Protein AF-A0A4Q1JVN2-F1 (afdb_monomer)

pLDDT: mean 79.26, std 12.44, range [33.59, 92.88]

Foldseek 3Di:
DFDWDPPVVQVVVCLLFQPLFAFDGKGWDDPVRVCVVCVVPPDDFPTKMKTQTDPVSLVCCVPPVPVSQVSSQPRQPDPSNAHKDRKDWDADDPPQGIKIKIAGPVNFWIWIDRSSRRIIMITGHD

Solvent-accessible surface area (backbone atoms only — not comparable to full-atom values): 7069 Å² total; per-residue (Å²): 140,87,65,73,49,57,74,73,54,30,60,58,59,48,51,75,48,42,81,61,66,44,62,77,49,34,27,73,47,55,72,73,64,44,48,75,76,35,65,92,67,76,69,89,58,78,45,38,36,42,28,36,41,31,69,69,44,32,53,43,46,73,75,44,42,63,65,50,52,54,47,31,51,66,71,40,82,48,88,85,49,50,50,53,44,80,77,43,77,48,84,46,66,84,84,47,35,59,36,39,35,32,38,34,70,84,71,40,34,36,42,36,38,28,52,75,73,35,32,33,37,42,34,33,43,129

Sequence (126 aa):
MVHLLPGGLHVRARRVLPAALRTVSARLLAPASLAALLLPLRRPSTGALLFLLRKETCQRLSHDPASVLDRAQTTERSDEQGHYRPWRRILAPAPLGTLHFTTRGDDRAWLVVVPAQAVALYLWRD

Secondary structure (DSSP, 8-state):
---PPPHHHHHHHHTTS-TTS-EEEEEEEPHHHHHHHHTTT----SEEEEEEEPHHHHHHHHH-HHHHHHHHHHS--STTT-PBPPPEEEE--TTT-EEEEEEBTTSSEEEEEEGGGTEEEEEE--

Organism: NCBI:txid2137479

Nearest PDB structures (foldseek):
  4z9m-assembly2_B  TM=2.498E-01  e=2.266E-01  Homo sapiens
  5nmy-assembly1_A  TM=5.745E-01  e=4.239E+00  Staphylococcus simulans
  3l2e-assembly1_A  TM=2.560E-01  e=1.107E+00  Namalycastis sp. ST01
  8fw5-assembly1_A  TM=4.455E-01  e=6.907E+00  Homo sapiens
  6obt-assembly1_A-2  TM=2.096E-01  e=1.330E+00  Streptomyces parvulus

Radius of gyration: 13.52 Å; Cα contacts (8 Å, |Δi|>4): 224; chains: 1; bounding box: 30×32×34 Å

Mean predicted aligned error: 7.06 Å

Structure (mmCIF, N/CA/C/O backbone):
data_AF-A0A4Q1JVN2-F1
#
_entry.id   AF-A0A4Q1JVN2-F1
#
loop_
_atom_site.group_PDB
_atom_site.id
_atom_site.type_symbol
_atom_site.label_atom_id
_atom_site.label_alt_id
_atom_site.label_comp_id
_atom_site.label_asym_id
_atom_site.label_entity_id
_atom_site.label_seq_id
_atom_site.pdbx_PDB_ins_code
_atom_site.Cartn_x
_atom_site.Cartn_y
_atom_site.Cartn_z
_atom_site.occupancy
_atom_site.B_iso_or_equiv
_atom_site.auth_seq_id
_atom_site.auth_comp_id
_atom_site.auth_asym_id
_atom_site.auth_atom_id
_atom_site.pdbx_PDB_model_num
ATOM 1 N N . MET A 1 1 ? -12.079 1.382 -17.215 1.00 33.59 1 MET A N 1
ATOM 2 C CA . MET A 1 1 ? -12.408 -0.044 -16.994 1.00 33.59 1 MET A CA 1
ATOM 3 C C . MET A 1 1 ? -11.437 -0.621 -15.966 1.00 33.59 1 MET A C 1
ATOM 5 O O . MET A 1 1 ? -10.253 -0.310 -16.032 1.00 33.59 1 MET A O 1
ATOM 9 N N . VAL A 1 2 ? -11.932 -1.331 -14.949 1.00 39.12 2 VAL A N 1
ATOM 10 C CA . VAL A 1 2 ? -11.155 -1.803 -13.787 1.00 39.12 2 VAL A CA 1
ATOM 11 C C . VAL A 1 2 ? -10.861 -3.294 -13.953 1.00 39.12 2 VAL A C 1
ATOM 13 O O . VAL A 1 2 ? -11.792 -4.087 -13.911 1.00 39.12 2 VAL A O 1
ATOM 16 N N . HIS A 1 3 ? -9.595 -3.686 -14.112 1.00 50.19 3 HIS A N 1
ATOM 17 C CA . HIS A 1 3 ? -9.206 -5.100 -14.137 1.00 50.19 3 HIS A CA 1
ATOM 18 C C . HIS A 1 3 ? -8.627 -5.506 -12.780 1.00 50.19 3 HIS A C 1
ATOM 20 O O . HIS A 1 3 ? -7.551 -5.051 -12.388 1.00 50.19 3 HIS A O 1
ATOM 26 N N . LEU A 1 4 ? -9.362 -6.339 -12.042 1.00 57.81 4 LEU A N 1
ATOM 27 C CA . LEU A 1 4 ? -8.805 -7.090 -10.918 1.00 57.81 4 LEU A CA 1
ATOM 28 C C . LEU A 1 4 ? -7.818 -8.121 -11.472 1.00 57.81 4 LEU A C 1
ATOM 30 O O . LEU A 1 4 ? -8.095 -8.747 -12.497 1.00 57.81 4 LEU A O 1
ATOM 34 N N . LEU A 1 5 ? -6.667 -8.297 -10.818 1.00 59.94 5 LEU A N 1
ATOM 35 C CA . LEU A 1 5 ? -5.730 -9.334 -11.239 1.00 59.94 5 LEU A CA 1
ATOM 36 C C . LEU A 1 5 ? -6.325 -10.717 -10.911 1.00 59.94 5 LEU A C 1
ATOM 38 O O . LEU A 1 5 ? -6.775 -10.918 -9.780 1.00 59.94 5 LEU A O 1
ATOM 42 N N . PRO A 1 6 ? -6.325 -11.682 -11.849 1.00 70.75 6 PRO A N 1
ATOM 43 C CA . PRO A 1 6 ? -6.739 -13.053 -11.558 1.00 70.75 6 PRO A CA 1
ATOM 44 C C . PRO A 1 6 ? -5.831 -13.673 -10.481 1.00 70.75 6 PRO A C 1
ATOM 46 O O . PRO A 1 6 ? -4.682 -13.261 -10.312 1.00 70.75 6 PRO A O 1
ATOM 49 N N . GLY A 1 7 ? -6.328 -14.677 -9.748 1.00 63.56 7 GLY A N 1
ATOM 50 C CA . GLY A 1 7 ? -5.689 -15.189 -8.522 1.00 63.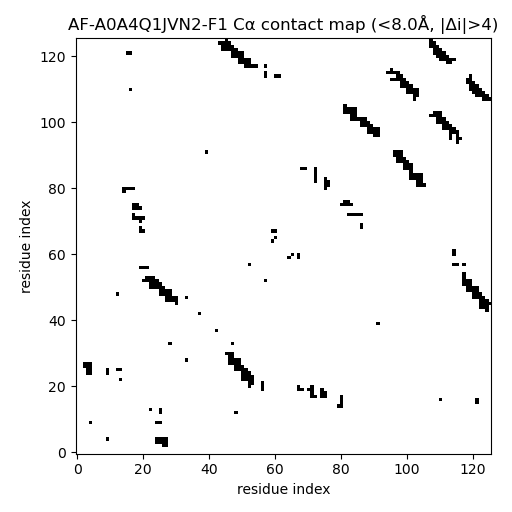56 7 GLY A CA 1
ATOM 51 C C . GLY A 1 7 ? -4.199 -15.552 -8.651 1.00 63.56 7 GLY A C 1
ATOM 52 O O . GLY A 1 7 ? -3.412 -15.245 -7.759 1.00 63.56 7 GLY A O 1
ATOM 53 N N . GLY A 1 8 ? -3.769 -16.108 -9.790 1.00 67.31 8 GLY A N 1
ATOM 54 C CA . GLY A 1 8 ? -2.352 -16.411 -10.046 1.00 67.31 8 GLY A CA 1
ATOM 55 C C . GLY A 1 8 ? -1.455 -15.172 -10.199 1.00 67.31 8 GLY A C 1
ATOM 56 O O . GLY A 1 8 ? -0.293 -15.189 -9.789 1.00 67.31 8 GLY A O 1
ATOM 57 N N . LEU A 1 9 ? -1.992 -14.068 -10.729 1.00 68.44 9 LEU A N 1
ATOM 58 C CA . LEU A 1 9 ? -1.281 -12.790 -10.842 1.00 68.44 9 LEU A CA 1
ATOM 59 C C . LEU A 1 9 ? -1.190 -12.070 -9.491 1.00 68.44 9 LEU A C 1
ATOM 61 O O . LEU A 1 9 ? -0.179 -11.424 -9.228 1.00 68.44 9 LEU A O 1
ATOM 65 N N . HIS A 1 10 ? -2.172 -12.238 -8.597 1.00 75.94 10 HIS A N 1
ATOM 66 C CA . HIS A 1 10 ? -2.077 -11.738 -7.218 1.00 75.94 10 HIS A CA 1
ATOM 67 C C . HIS A 1 10 ? -0.943 -12.410 -6.435 1.00 75.94 10 HIS A C 1
ATOM 69 O O . HIS A 1 10 ? -0.179 -11.713 -5.769 1.00 75.94 10 HIS A O 1
ATOM 75 N N . VAL A 1 11 ? -0.773 -13.732 -6.560 1.00 76.25 11 VAL A N 1
ATOM 76 C CA . VAL A 1 11 ? 0.323 -14.468 -5.898 1.00 76.25 11 VAL A CA 1
ATOM 77 C C . VAL A 1 11 ? 1.691 -13.963 -6.356 1.00 76.25 11 VAL A C 1
ATOM 79 O O . VAL A 1 11 ? 2.576 -13.762 -5.527 1.00 76.25 11 VAL A O 1
ATOM 82 N N . ARG A 1 12 ? 1.861 -13.713 -7.661 1.00 78.12 12 ARG A N 1
ATOM 83 C CA . ARG A 1 12 ? 3.104 -13.146 -8.206 1.00 78.12 12 ARG A CA 1
ATOM 84 C C . ARG A 1 12 ? 3.312 -11.702 -7.759 1.00 78.12 12 ARG A C 1
ATOM 86 O O . ARG A 1 12 ? 4.387 -11.380 -7.272 1.00 78.12 12 ARG A O 1
ATOM 93 N N . ALA A 1 13 ? 2.278 -10.866 -7.845 1.00 78.31 13 ALA A N 1
ATOM 94 C CA . ALA A 1 13 ? 2.327 -9.480 -7.387 1.00 78.31 13 ALA A CA 1
ATOM 95 C C . ALA A 1 13 ? 2.675 -9.386 -5.895 1.00 78.31 13 ALA A C 1
ATOM 97 O O . ALA A 1 13 ? 3.432 -8.520 -5.485 1.00 78.31 13 ALA A O 1
ATOM 98 N N . ARG A 1 14 ? 2.186 -10.304 -5.058 1.00 84.31 14 ARG A N 1
ATOM 99 C CA . ARG A 1 14 ? 2.501 -10.302 -3.626 1.00 84.31 14 ARG A CA 1
ATOM 100 C C . ARG A 1 14 ? 3.988 -10.537 -3.336 1.00 84.31 14 ARG A C 1
ATOM 102 O O . ARG A 1 14 ? 4.436 -10.137 -2.270 1.00 84.31 14 ARG A O 1
ATOM 109 N N . ARG A 1 15 ? 4.757 -11.131 -4.256 1.00 84.06 15 ARG A N 1
ATOM 110 C CA . ARG A 1 15 ? 6.199 -11.359 -4.058 1.00 84.06 15 ARG A CA 1
ATOM 111 C C . ARG A 1 15 ? 7.005 -10.071 -3.946 1.00 84.06 15 ARG A C 1
ATOM 113 O O . ARG A 1 15 ? 8.092 -10.125 -3.398 1.00 84.06 15 ARG A O 1
ATOM 120 N N . VAL A 1 16 ? 6.487 -8.941 -4.427 1.00 81.44 16 VAL A N 1
ATOM 121 C CA . VAL A 1 16 ? 7.162 -7.646 -4.259 1.00 81.44 16 VAL A CA 1
ATOM 122 C C . VAL A 1 16 ? 6.838 -6.976 -2.925 1.00 81.44 16 VAL A C 1
ATOM 124 O O . VAL A 1 16 ? 7.381 -5.918 -2.635 1.00 81.44 16 VAL A O 1
ATOM 127 N N . LEU A 1 17 ? 5.936 -7.541 -2.119 1.00 85.12 17 LEU A N 1
ATOM 128 C CA . LEU A 1 17 ? 5.565 -6.981 -0.827 1.00 85.12 17 LEU A CA 1
ATOM 129 C C . LEU A 1 17 ? 6.199 -7.749 0.331 1.00 85.12 17 LEU A C 1
ATOM 131 O O . LEU A 1 17 ? 6.199 -8.983 0.306 1.00 85.12 17 LEU A O 1
ATOM 135 N N . PRO A 1 18 ? 6.537 -7.038 1.418 1.00 85.81 18 PRO A N 1
ATOM 136 C CA . PRO A 1 18 ? 6.855 -7.662 2.683 1.00 85.81 18 PRO A CA 1
ATOM 137 C C . PRO A 1 18 ? 5.792 -8.627 3.174 1.00 85.81 18 PRO A C 1
ATOM 139 O O . PRO A 1 18 ? 4.603 -8.300 3.220 1.00 85.81 18 PRO A O 1
ATOM 142 N N . ALA A 1 19 ? 6.225 -9.805 3.627 1.00 83.38 19 ALA A N 1
ATOM 143 C CA . ALA A 1 19 ? 5.332 -10.862 4.104 1.00 83.38 19 ALA A CA 1
ATOM 144 C C . ALA A 1 19 ? 4.414 -10.405 5.256 1.00 83.38 19 ALA A C 1
ATOM 146 O O . ALA A 1 19 ? 3.282 -10.887 5.380 1.00 83.38 19 ALA A O 1
ATOM 147 N N . ALA A 1 20 ? 4.882 -9.450 6.069 1.00 86.31 20 ALA A N 1
ATOM 148 C CA . ALA A 1 20 ? 4.114 -8.824 7.145 1.00 86.31 20 ALA A CA 1
ATOM 149 C C . ALA A 1 20 ? 2.880 -8.042 6.644 1.00 86.31 20 ALA A C 1
ATOM 151 O O . ALA A 1 20 ? 1.890 -7.919 7.373 1.00 86.31 20 ALA A O 1
ATOM 152 N N . LEU A 1 21 ? 2.895 -7.558 5.398 1.00 87.19 21 LEU A N 1
ATOM 153 C CA . LEU A 1 21 ? 1.777 -6.860 4.767 1.00 87.19 21 LEU A CA 1
ATOM 154 C C . LEU A 1 21 ? 0.864 -7.864 4.060 1.00 87.19 21 LEU A C 1
ATOM 156 O O . LEU A 1 21 ? 1.019 -8.189 2.881 1.00 87.19 21 LEU A O 1
ATOM 160 N N . ARG A 1 22 ? -0.123 -8.387 4.794 1.00 89.06 22 ARG A N 1
ATOM 161 C CA . ARG A 1 22 ? -1.079 -9.343 4.227 1.00 89.06 22 ARG A CA 1
ATOM 162 C C . ARG A 1 22 ? -2.077 -8.619 3.332 1.00 89.06 22 ARG A C 1
ATOM 164 O O . ARG A 1 22 ? -2.727 -7.663 3.753 1.00 89.06 22 ARG A O 1
ATOM 171 N N . THR A 1 23 ? -2.263 -9.145 2.127 1.00 89.75 23 THR A N 1
ATOM 172 C CA . THR A 1 23 ? -3.165 -8.577 1.121 1.00 89.75 23 THR A CA 1
ATOM 173 C C . THR A 1 23 ? -4.313 -9.525 0.787 1.00 89.75 23 THR A C 1
ATOM 175 O O . THR A 1 23 ? -4.225 -10.741 0.990 1.00 89.75 23 THR A O 1
ATOM 178 N N . VAL A 1 24 ? -5.422 -8.951 0.327 1.00 88.62 24 VAL A N 1
ATOM 179 C CA . VAL A 1 24 ? -6.608 -9.664 -0.172 1.00 88.62 24 VAL A CA 1
ATOM 180 C C . VAL A 1 24 ? -6.550 -9.781 -1.689 1.00 88.62 24 VAL A C 1
ATOM 182 O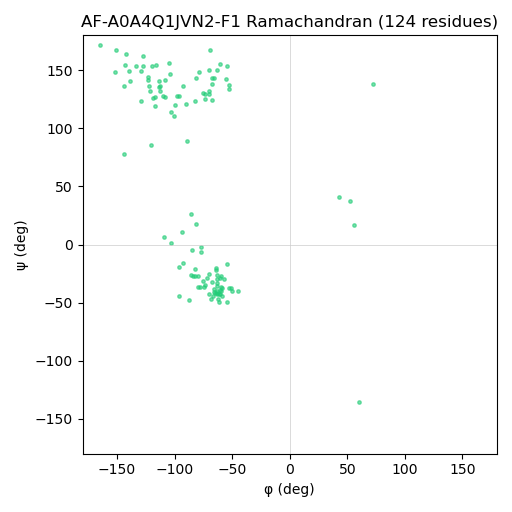 O . VAL A 1 24 ? -6.803 -10.847 -2.234 1.00 88.62 24 VAL A O 1
ATOM 185 N N . SER A 1 25 ? -6.191 -8.691 -2.362 1.00 86.88 25 SER A N 1
ATOM 186 C CA . SER A 1 25 ? -6.120 -8.615 -3.817 1.00 86.88 25 SER A CA 1
ATOM 187 C C . SER A 1 25 ? -5.068 -7.600 -4.251 1.00 86.88 25 SER A C 1
ATOM 189 O O . SER A 1 25 ? -4.558 -6.819 -3.440 1.00 86.88 25 SER A O 1
ATOM 191 N N . ALA A 1 26 ? -4.737 -7.630 -5.540 1.00 86.94 26 ALA A N 1
ATOM 192 C CA . ALA A 1 26 ? -3.884 -6.648 -6.187 1.00 86.94 26 ALA A CA 1
ATOM 193 C C . ALA A 1 26 ? -4.506 -6.187 -7.504 1.00 86.94 26 ALA A C 1
ATOM 195 O O . ALA A 1 26 ? -5.258 -6.918 -8.155 1.00 86.94 26 ALA A O 1
ATOM 196 N N . ARG A 1 27 ? -4.161 -4.970 -7.904 1.00 86.69 27 ARG A N 1
ATOM 197 C CA . ARG A 1 27 ? -4.628 -4.335 -9.125 1.00 86.69 27 ARG A CA 1
ATOM 198 C C . ARG A 1 27 ? -3.517 -3.491 -9.732 1.00 86.69 27 ARG A C 1
ATOM 200 O O . ARG A 1 27 ? -2.876 -2.721 -9.027 1.00 86.69 27 ARG A O 1
ATOM 207 N N . LEU A 1 28 ? -3.355 -3.576 -11.048 1.00 83.50 28 LEU A N 1
ATOM 208 C CA . LEU A 1 28 ? -2.525 -2.637 -11.795 1.00 83.50 28 LEU A CA 1
ATOM 209 C C . LEU A 1 28 ? -3.239 -1.283 -11.903 1.00 83.50 28 LEU A C 1
ATOM 211 O O . LEU A 1 28 ? -4.417 -1.217 -12.278 1.00 83.50 28 LEU A O 1
ATOM 215 N N . LEU A 1 29 ? -2.542 -0.206 -11.551 1.00 80.25 29 LEU A N 1
ATOM 216 C CA . LEU A 1 29 ? -3.055 1.151 -11.689 1.00 80.25 29 LEU A CA 1
ATOM 217 C C . LEU A 1 29 ? -2.638 1.748 -13.028 1.00 80.25 29 LEU A C 1
ATOM 219 O O . LEU A 1 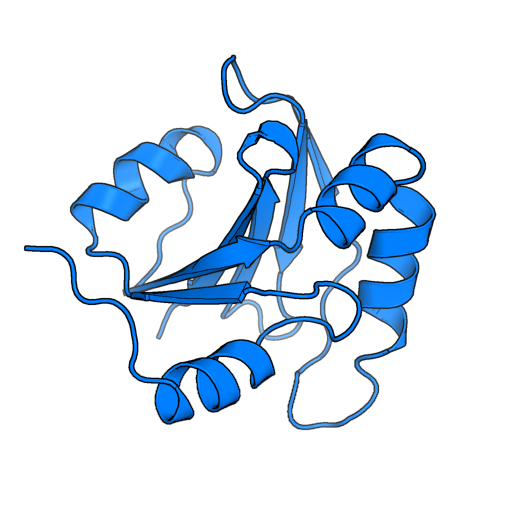29 ? -1.481 1.663 -13.431 1.00 80.25 29 LEU A O 1
ATOM 223 N N . ALA A 1 30 ? -3.590 2.408 -13.686 1.00 72.81 30 ALA A N 1
ATOM 224 C CA . ALA A 1 30 ? -3.279 3.273 -14.812 1.00 72.8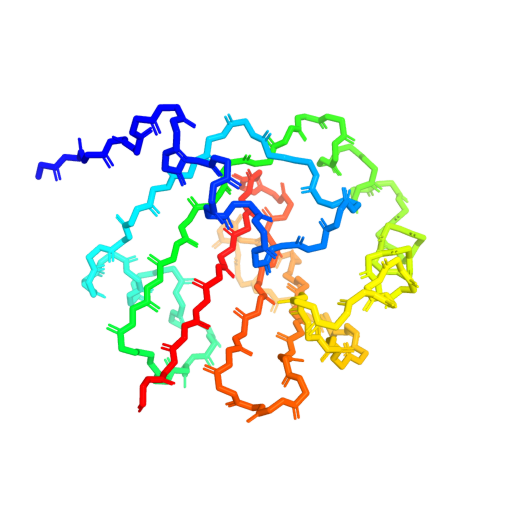1 30 ALA A CA 1
ATOM 225 C C . ALA A 1 30 ? -2.543 4.535 -14.310 1.00 72.81 30 ALA A C 1
ATOM 227 O O . ALA A 1 30 ? -2.845 5.004 -13.204 1.00 72.81 30 ALA A O 1
ATOM 228 N N . PRO A 1 31 ? -1.656 5.143 -15.121 1.00 67.62 31 PRO A N 1
ATOM 229 C CA . PRO A 1 31 ? -0.882 6.326 -14.729 1.00 67.62 31 PRO A CA 1
ATOM 230 C C . PRO A 1 31 ? -1.730 7.488 -14.181 1.00 67.62 31 PRO A C 1
ATOM 232 O O . PRO A 1 31 ? -1.360 8.126 -13.198 1.00 67.62 31 PRO A O 1
ATOM 235 N N . ALA A 1 32 ? -2.920 7.719 -14.747 1.00 66.00 32 ALA A N 1
ATOM 236 C CA . ALA A 1 32 ? -3.831 8.770 -14.285 1.00 66.00 32 ALA A CA 1
ATOM 237 C C . ALA A 1 32 ? -4.382 8.520 -12.865 1.00 66.00 32 ALA A C 1
ATOM 239 O O . ALA A 1 32 ? -4.501 9.447 -12.067 1.00 66.00 32 ALA A O 1
ATOM 240 N N . SER A 1 33 ? -4.686 7.264 -12.517 1.00 67.62 33 SER A N 1
ATOM 241 C CA . SER A 1 33 ? -5.163 6.891 -11.173 1.00 67.62 33 SER A CA 1
ATOM 242 C C . SER A 1 33 ? -4.055 6.969 -10.123 1.00 67.62 33 SER A C 1
ATOM 244 O O . SER A 1 33 ? -4.316 7.224 -8.950 1.00 67.62 33 SER A O 1
ATOM 246 N N . LEU A 1 34 ? -2.815 6.758 -10.556 1.00 64.50 34 LEU A N 1
ATOM 247 C CA . LEU A 1 34 ? -1.627 6.869 -9.729 1.00 64.50 34 LEU A CA 1
ATOM 248 C C . LEU A 1 34 ? -1.325 8.323 -9.352 1.00 64.50 34 LEU A C 1
ATOM 250 O O . LEU A 1 34 ? -1.039 8.593 -8.187 1.00 64.50 34 LEU A O 1
ATOM 254 N N . ALA A 1 35 ? -1.458 9.257 -10.298 1.00 63.25 35 ALA A N 1
ATOM 255 C CA . ALA A 1 35 ? -1.258 10.678 -10.031 1.00 63.25 35 ALA A CA 1
ATOM 256 C C . ALA A 1 35 ? -2.143 11.150 -8.866 1.00 63.25 35 ALA A C 1
ATOM 258 O O . ALA A 1 35 ? -1.623 11.693 -7.900 1.00 63.25 35 ALA A O 1
ATOM 259 N N . ALA A 1 36 ? -3.442 10.831 -8.885 1.00 64.88 36 ALA A N 1
ATOM 260 C CA . ALA A 1 36 ? -4.384 11.218 -7.830 1.00 64.88 36 ALA A CA 1
ATOM 261 C C . ALA A 1 36 ? -4.014 10.687 -6.428 1.00 64.88 36 ALA A C 1
ATOM 263 O O . ALA A 1 36 ? -4.205 11.389 -5.438 1.00 64.88 36 ALA A O 1
ATOM 264 N N . LEU A 1 37 ? -3.463 9.471 -6.332 1.00 63.84 37 LEU A N 1
ATOM 265 C CA . LEU A 1 37 ? -3.065 8.855 -5.057 1.00 63.84 37 LEU A CA 1
ATOM 266 C C . LEU A 1 37 ? -1.685 9.318 -4.564 1.00 63.84 37 LEU A C 1
ATOM 268 O O . LEU A 1 37 ? -1.422 9.301 -3.363 1.00 63.84 37 LEU A O 1
ATOM 272 N N . LEU A 1 38 ? -0.799 9.721 -5.480 1.00 63.50 38 LEU A N 1
ATOM 273 C CA . LEU A 1 38 ? 0.597 10.064 -5.197 1.00 63.50 38 LEU A CA 1
ATOM 274 C C . LEU A 1 38 ? 0.915 11.558 -5.301 1.00 63.50 38 LEU A C 1
ATOM 276 O O . LEU A 1 38 ? 2.084 11.923 -5.161 1.00 63.50 38 LEU A O 1
ATOM 280 N N . LEU A 1 39 ? -0.078 12.430 -5.508 1.00 59.09 39 LEU A N 1
ATOM 281 C CA . LEU A 1 39 ? 0.099 13.891 -5.476 1.00 59.09 39 LEU A CA 1
ATOM 282 C C . LEU A 1 39 ? 0.956 14.371 -4.280 1.00 59.09 39 LEU A C 1
ATOM 284 O O . LEU A 1 39 ? 1.826 15.220 -4.496 1.00 59.09 39 LEU A O 1
ATOM 288 N N . PRO A 1 40 ? 0.819 13.809 -3.056 1.00 59.69 40 PRO A N 1
ATOM 289 C CA . PRO A 1 40 ? 1.678 14.180 -1.928 1.00 59.69 40 PRO A CA 1
ATOM 290 C C . PRO A 1 40 ? 3.133 13.703 -2.053 1.00 59.69 40 PRO A C 1
ATOM 292 O O . PRO A 1 40 ? 4.025 14.281 -1.442 1.00 59.69 40 PRO A O 1
ATOM 295 N N . LEU A 1 41 ? 3.387 12.635 -2.813 1.00 63.09 41 LEU A N 1
ATOM 296 C CA . LEU A 1 41 ? 4.681 11.952 -2.864 1.00 63.09 41 LEU A CA 1
ATOM 297 C C . LEU A 1 41 ? 5.573 12.411 -4.024 1.00 63.09 41 LEU A C 1
ATOM 299 O O . LEU A 1 41 ? 6.783 12.204 -3.945 1.00 63.09 41 LEU A O 1
ATOM 303 N N . ARG A 1 42 ? 5.009 13.040 -5.072 1.00 66.25 42 ARG A N 1
ATOM 304 C CA . ARG A 1 42 ? 5.731 13.590 -6.245 1.00 66.25 42 ARG A CA 1
ATOM 305 C C . ARG A 1 42 ? 6.834 12.658 -6.784 1.00 66.25 42 ARG A C 1
ATOM 307 O O . ARG A 1 42 ? 7.930 13.107 -7.117 1.00 66.25 42 ARG A O 1
ATOM 314 N N . ARG A 1 43 ? 6.576 11.345 -6.836 1.00 66.56 43 ARG A N 1
ATOM 315 C CA . ARG A 1 43 ? 7.544 10.358 -7.340 1.00 66.56 43 ARG A CA 1
ATOM 316 C C . ARG A 1 43 ? 7.243 10.008 -8.800 1.00 66.56 43 ARG A C 1
ATOM 318 O O . ARG A 1 43 ? 6.109 9.626 -9.081 1.00 66.56 43 ARG A O 1
ATOM 325 N N . PRO A 1 44 ? 8.224 10.098 -9.715 1.00 67.25 44 PRO A N 1
ATOM 326 C CA . PRO A 1 44 ? 8.074 9.546 -11.055 1.00 67.25 44 PRO A CA 1
ATOM 327 C C . PRO A 1 44 ? 8.074 8.012 -10.979 1.00 67.25 44 PRO A C 1
ATOM 329 O O . PRO A 1 44 ? 8.968 7.422 -10.374 1.00 67.25 44 PRO A O 1
ATOM 332 N N . SER A 1 45 ? 7.083 7.371 -11.595 1.00 74.88 45 SER A N 1
ATOM 333 C CA . SER A 1 45 ? 6.959 5.909 -11.678 1.00 74.88 45 SER A CA 1
ATOM 334 C C . SER A 1 45 ? 6.495 5.504 -13.074 1.00 74.88 45 SER A C 1
ATOM 336 O O . SER A 1 45 ? 5.611 6.163 -13.625 1.00 74.88 45 SER A O 1
ATOM 338 N N . THR A 1 46 ? 7.040 4.417 -13.621 1.00 78.19 46 THR A N 1
ATOM 339 C CA . THR A 1 46 ? 6.601 3.839 -14.904 1.00 78.19 46 THR A CA 1
ATOM 340 C C . THR A 1 46 ? 5.379 2.936 -14.732 1.00 78.19 46 THR A C 1
ATOM 342 O O . THR A 1 46 ? 4.604 2.766 -15.671 1.00 78.19 46 THR A O 1
ATOM 345 N N . GLY A 1 47 ? 5.128 2.439 -13.516 1.00 83.56 47 GLY A N 1
ATOM 346 C CA . GLY A 1 47 ? 3.905 1.714 -13.189 1.00 83.56 47 GLY A CA 1
ATOM 347 C C . GLY A 1 47 ? 3.659 1.555 -11.691 1.00 83.56 47 GLY A C 1
ATOM 348 O O . GLY A 1 47 ? 4.499 1.904 -10.855 1.00 83.56 47 GLY A O 1
ATOM 349 N N . ALA A 1 48 ? 2.468 1.047 -11.355 1.00 87.00 48 ALA A N 1
ATOM 350 C CA . ALA A 1 48 ? 2.116 0.741 -9.975 1.00 87.00 48 ALA A CA 1
ATOM 351 C C . ALA A 1 48 ? 1.100 -0.379 -9.795 1.00 87.00 48 ALA A C 1
ATOM 353 O O . ALA A 1 48 ? 0.151 -0.538 -10.566 1.00 87.00 48 ALA A O 1
ATOM 354 N N . LEU A 1 49 ? 1.263 -1.086 -8.682 1.00 89.06 49 LEU A N 1
ATOM 355 C CA . LEU A 1 49 ? 0.323 -2.057 -8.153 1.00 89.06 49 LEU A CA 1
ATOM 356 C C . LEU A 1 49 ? -0.315 -1.502 -6.882 1.00 89.06 49 LEU A C 1
ATOM 358 O O . LEU A 1 49 ? 0.375 -1.116 -5.941 1.00 89.06 49 LEU A O 1
ATOM 362 N N . LEU A 1 50 ? -1.642 -1.507 -6.845 1.00 89.50 50 LEU A N 1
ATOM 363 C CA . LEU A 1 50 ? -2.432 -1.273 -5.648 1.00 89.50 50 LEU A CA 1
ATOM 364 C C . LEU A 1 50 ? -2.818 -2.609 -5.040 1.00 89.50 50 LEU A C 1
ATOM 366 O O . LEU A 1 50 ? -3.402 -3.462 -5.704 1.00 89.50 50 LEU A O 1
ATOM 370 N N . PHE A 1 51 ? -2.542 -2.760 -3.758 1.00 90.94 51 PHE A N 1
ATOM 371 C CA . PHE A 1 51 ? -2.909 -3.912 -2.966 1.00 90.94 51 PHE A CA 1
ATOM 372 C C . PHE A 1 51 ? -3.945 -3.519 -1.929 1.00 90.94 51 PHE A C 1
ATOM 374 O O . PHE A 1 51 ? -3.745 -2.556 -1.191 1.00 90.94 51 PHE A O 1
ATOM 381 N N . LEU A 1 52 ? -5.017 -4.301 -1.833 1.00 91.62 52 LEU A N 1
ATOM 382 C CA . LEU A 1 52 ? -5.945 -4.197 -0.713 1.00 91.62 52 LEU A CA 1
ATOM 383 C C . LEU A 1 52 ? -5.375 -4.976 0.467 1.00 91.62 52 LEU A C 1
ATOM 385 O O . LEU A 1 52 ? -5.084 -6.170 0.347 1.00 91.62 52 LEU A O 1
ATOM 389 N N . LEU A 1 53 ? -5.210 -4.307 1.600 1.00 91.56 53 LEU A N 1
ATOM 390 C CA . LEU A 1 53 ? -4.713 -4.904 2.831 1.00 91.56 53 LEU A CA 1
ATOM 391 C C . LEU A 1 53 ? -5.822 -5.688 3.532 1.00 91.56 53 LEU A C 1
ATOM 393 O O . LEU A 1 53 ? -7.003 -5.347 3.471 1.00 91.56 53 LEU A O 1
ATOM 397 N N . ARG A 1 54 ? -5.439 -6.755 4.237 1.00 92.88 54 ARG A N 1
ATOM 398 C CA . ARG A 1 54 ? -6.368 -7.435 5.144 1.00 92.88 54 ARG A CA 1
ATOM 39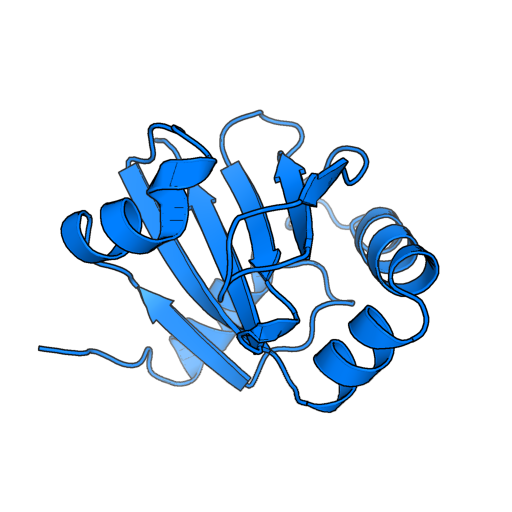9 C C . ARG A 1 54 ? -6.708 -6.516 6.314 1.00 92.88 54 ARG A C 1
ATOM 401 O O . ARG A 1 54 ? -5.824 -5.861 6.861 1.00 92.88 54 ARG A O 1
ATOM 408 N N . LYS A 1 55 ? -7.963 -6.574 6.771 1.00 88.81 55 LYS A N 1
ATOM 409 C CA . LYS A 1 55 ? -8.446 -5.835 7.951 1.00 88.81 55 LYS A CA 1
ATOM 410 C C . LYS A 1 55 ? -7.539 -6.018 9.175 1.00 88.81 55 LYS A C 1
ATOM 412 O O . LYS A 1 55 ? -7.245 -5.051 9.862 1.00 88.81 55 LYS A O 1
ATOM 417 N N . GLU A 1 56 ? -7.042 -7.233 9.393 1.00 91.00 56 GLU A N 1
ATOM 418 C CA . GLU A 1 56 ? -6.105 -7.565 10.475 1.00 91.00 56 GLU A CA 1
ATOM 419 C C . GLU A 1 56 ? -4.776 -6.790 10.367 1.00 91.00 56 GLU A C 1
ATOM 421 O O . GLU A 1 56 ? -4.273 -6.263 11.357 1.00 91.00 56 GLU A O 1
ATOM 426 N N . THR A 1 57 ? -4.218 -6.658 9.158 1.00 90.44 57 THR A N 1
ATOM 427 C CA . THR A 1 57 ? -3.010 -5.853 8.916 1.00 90.44 57 THR A CA 1
ATOM 428 C C . THR A 1 57 ? -3.285 -4.374 9.171 1.00 90.44 57 THR A C 1
ATOM 430 O O . THR A 1 57 ? -2.467 -3.716 9.807 1.00 90.44 57 THR A O 1
ATOM 433 N N . CYS A 1 58 ? -4.443 -3.859 8.748 1.00 89.31 58 CYS A N 1
ATOM 434 C CA . CYS A 1 58 ? -4.847 -2.479 9.026 1.00 89.31 58 CYS A CA 1
ATOM 435 C C . CYS A 1 58 ? -4.990 -2.213 10.527 1.00 89.31 58 CYS A C 1
ATOM 437 O O . CYS A 1 58 ? -4.434 -1.240 11.017 1.00 89.31 58 CYS A O 1
ATOM 439 N N . GLN A 1 59 ? -5.664 -3.098 11.267 1.00 88.81 59 GLN A N 1
ATOM 440 C CA . GLN A 1 59 ? -5.825 -2.977 12.720 1.00 88.81 59 GLN A CA 1
A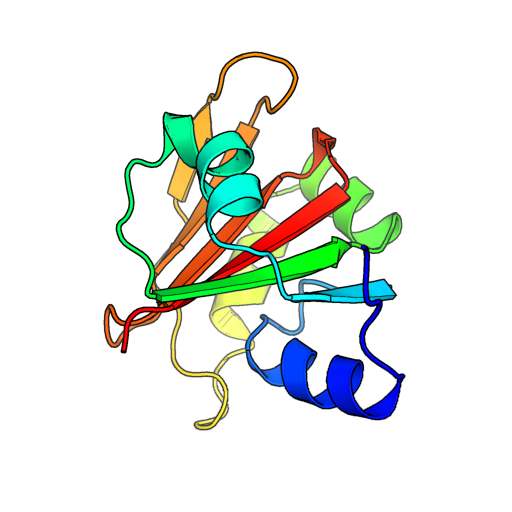TOM 441 C C . GLN A 1 59 ? -4.476 -2.947 13.438 1.00 88.81 59 GLN A C 1
ATOM 443 O O . GLN A 1 59 ? -4.252 -2.099 14.299 1.00 88.81 59 GLN A O 1
ATOM 448 N N . ARG A 1 60 ? -3.550 -3.829 13.046 1.00 90.38 60 ARG A N 1
ATOM 449 C CA . ARG A 1 60 ? -2.197 -3.841 13.607 1.00 90.38 60 ARG A CA 1
ATOM 450 C C . ARG A 1 60 ? -1.419 -2.573 13.264 1.00 90.38 60 ARG A C 1
ATOM 452 O O . ARG A 1 60 ? -0.782 -2.027 14.149 1.00 90.38 60 ARG A O 1
ATOM 459 N N . LEU A 1 61 ? -1.510 -2.076 12.028 1.00 88.81 61 LEU A N 1
ATOM 460 C CA . LEU A 1 61 ? -0.898 -0.801 11.631 1.00 88.81 61 LEU A CA 1
ATOM 461 C C . LEU A 1 61 ? -1.492 0.398 12.383 1.00 88.81 61 LEU A C 1
ATOM 463 O O . LEU A 1 61 ? -0.778 1.357 12.648 1.00 88.81 61 LEU A O 1
ATOM 467 N N . SER A 1 62 ? -2.779 0.359 12.731 1.00 86.06 62 SER A N 1
ATOM 468 C CA . SER A 1 62 ? -3.417 1.405 13.536 1.00 86.06 62 SER A CA 1
ATOM 469 C C . SER A 1 62 ? -3.000 1.363 15.005 1.00 86.06 62 SER A C 1
ATOM 471 O O . SER A 1 62 ? -2.915 2.415 15.628 1.00 86.06 62 SER A O 1
ATOM 473 N N . HIS A 1 63 ? -2.764 0.172 15.559 1.00 87.12 63 HIS A N 1
ATOM 474 C CA . HIS A 1 63 ? -2.437 -0.002 16.975 1.00 87.12 63 HIS A CA 1
ATOM 475 C C . HIS A 1 63 ? -0.934 0.120 17.262 1.00 87.12 63 HIS A C 1
ATOM 477 O O . HIS A 1 63 ? -0.536 0.845 18.166 1.00 87.12 63 HIS A O 1
ATOM 483 N N . ASP A 1 64 ? -0.106 -0.566 16.474 1.00 88.38 64 ASP A N 1
ATOM 484 C CA . ASP A 1 64 ? 1.350 -0.606 16.618 1.00 88.38 64 ASP A CA 1
ATOM 485 C C . ASP A 1 64 ? 2.017 -0.655 15.228 1.00 88.38 64 ASP A C 1
ATOM 487 O O . ASP A 1 64 ? 2.428 -1.718 14.738 1.00 88.38 64 ASP A O 1
ATOM 491 N N . PRO A 1 65 ? 2.100 0.499 14.538 1.00 87.12 65 PRO A N 1
ATOM 492 C CA . PRO A 1 65 ? 2.706 0.567 13.216 1.00 87.12 65 PRO A CA 1
ATOM 493 C C . PRO A 1 65 ? 4.192 0.202 13.246 1.00 87.12 65 PRO A C 1
ATOM 495 O O . PRO A 1 65 ? 4.665 -0.429 12.307 1.00 87.12 65 PRO A O 1
ATOM 498 N N . ALA A 1 66 ? 4.928 0.562 14.303 1.00 86.44 66 ALA A N 1
ATOM 499 C CA . ALA A 1 66 ? 6.367 0.325 14.380 1.00 86.44 66 ALA A CA 1
ATOM 500 C C . ALA A 1 66 ? 6.684 -1.175 14.327 1.00 86.44 66 ALA A C 1
ATOM 502 O O . ALA A 1 66 ? 7.437 -1.610 13.460 1.00 86.44 66 ALA A O 1
ATOM 503 N N . SER A 1 67 ? 6.012 -1.987 15.148 1.00 87.31 67 SER A N 1
ATOM 504 C CA . SER A 1 67 ? 6.206 -3.443 15.164 1.00 87.31 67 SER A CA 1
ATOM 505 C C . SER A 1 67 ? 5.873 -4.112 13.828 1.00 87.31 67 SER A C 1
ATOM 507 O O . SER A 1 67 ? 6.571 -5.027 13.382 1.00 87.31 67 SER A O 1
ATOM 509 N N . VAL A 1 68 ? 4.815 -3.665 13.140 1.00 86.69 68 VAL A N 1
ATOM 510 C CA . VAL A 1 68 ? 4.460 -4.215 11.820 1.00 86.69 68 VAL A CA 1
ATOM 511 C C . VAL A 1 68 ? 5.523 -3.877 10.775 1.00 86.69 68 VAL A C 1
ATOM 513 O O . VAL A 1 68 ? 5.896 -4.751 9.989 1.00 86.69 68 VAL A O 1
ATOM 516 N N . LEU A 1 69 ? 6.007 -2.634 10.761 1.00 87.75 69 LEU A N 1
ATOM 517 C CA . LEU A 1 69 ? 6.967 -2.147 9.770 1.00 87.75 69 LEU A CA 1
ATOM 518 C C . LEU A 1 69 ? 8.387 -2.683 10.018 1.00 87.75 69 LEU A C 1
ATOM 520 O O . LEU A 1 69 ? 9.050 -3.078 9.060 1.00 87.75 69 LEU A O 1
ATOM 524 N N . ASP A 1 70 ? 8.814 -2.828 11.273 1.00 85.25 70 ASP A N 1
ATOM 525 C CA . ASP A 1 70 ? 10.080 -3.486 11.634 1.00 85.25 70 ASP A CA 1
ATOM 526 C C . ASP A 1 70 ? 10.077 -4.961 11.222 1.00 85.25 70 ASP A C 1
ATOM 528 O O . ASP A 1 70 ? 11.040 -5.476 10.643 1.00 85.25 70 ASP A O 1
ATOM 532 N N . ARG A 1 71 ? 8.955 -5.661 11.436 1.00 82.44 71 ARG A N 1
ATOM 533 C CA . ARG A 1 71 ? 8.784 -7.032 10.933 1.00 82.44 71 ARG A CA 1
ATOM 534 C C . ARG A 1 71 ? 8.808 -7.082 9.411 1.00 82.44 71 ARG A C 1
ATOM 536 O O . ARG A 1 71 ? 9.400 -8.003 8.852 1.00 82.44 71 ARG A O 1
ATOM 543 N N . ALA A 1 72 ? 8.188 -6.107 8.746 1.00 82.19 72 ALA A N 1
ATOM 544 C CA . ALA A 1 72 ? 8.221 -5.978 7.292 1.00 82.19 72 ALA A CA 1
ATOM 545 C C . ALA A 1 72 ? 9.642 -5.728 6.761 1.00 82.19 72 ALA A C 1
ATOM 547 O O . ALA A 1 72 ? 9.951 -6.153 5.659 1.00 82.19 72 ALA A O 1
ATOM 548 N N . GLN A 1 73 ? 10.513 -5.078 7.536 1.00 78.25 73 GLN A N 1
ATOM 549 C CA . GLN A 1 73 ? 11.908 -4.847 7.160 1.00 78.25 73 GLN A CA 1
ATOM 550 C C . GLN A 1 73 ? 12.800 -6.081 7.390 1.00 78.25 73 GLN A C 1
ATOM 552 O O . GLN A 1 73 ? 13.702 -6.352 6.603 1.00 78.25 73 GLN A O 1
ATOM 557 N N . THR A 1 74 ? 12.559 -6.840 8.461 1.00 66.19 74 THR A N 1
ATOM 558 C CA . THR A 1 74 ? 13.425 -7.956 8.896 1.00 66.19 74 THR A CA 1
ATOM 559 C C . THR A 1 74 ? 13.135 -9.294 8.216 1.00 66.19 74 THR A C 1
ATOM 561 O O . THR A 1 74 ? 14.036 -10.124 8.100 1.00 66.19 74 THR A O 1
ATOM 564 N N . THR A 1 75 ? 11.904 -9.523 7.750 1.00 61.44 75 THR A N 1
ATOM 565 C CA . THR A 1 75 ? 11.514 -10.793 7.100 1.00 61.44 75 THR A CA 1
ATOM 566 C C . THR A 1 75 ? 11.996 -10.938 5.649 1.00 61.44 75 THR A C 1
ATOM 568 O O . THR A 1 75 ? 11.907 -12.027 5.093 1.00 61.44 75 THR A O 1
ATOM 571 N N . GLU A 1 76 ? 12.592 -9.896 5.066 1.00 60.00 76 GLU A N 1
ATOM 572 C CA . GLU A 1 76 ? 13.002 -9.795 3.651 1.00 60.00 76 GLU A CA 1
ATOM 573 C C . GLU A 1 76 ? 14.402 -10.387 3.357 1.00 60.00 76 GLU A C 1
ATOM 575 O O . GLU A 1 76 ? 15.091 -9.964 2.432 1.00 60.00 76 GLU A O 1
ATOM 580 N N . ARG A 1 77 ? 14.877 -11.353 4.156 1.00 52.81 77 ARG A N 1
ATOM 581 C CA . ARG A 1 77 ? 16.205 -11.990 3.994 1.00 52.81 77 ARG A CA 1
ATOM 582 C C . ARG A 1 77 ? 16.254 -13.099 2.923 1.00 52.81 77 ARG A C 1
ATOM 584 O O . ARG A 1 77 ? 17.172 -13.911 2.940 1.00 52.81 77 ARG A O 1
ATOM 591 N N . SER A 1 78 ? 15.287 -13.158 2.006 1.00 52.34 78 SER A N 1
ATOM 592 C CA . SER A 1 78 ? 15.353 -14.013 0.810 1.00 52.34 78 SER A CA 1
ATOM 593 C C . SER A 1 78 ? 15.573 -13.155 -0.430 1.00 52.34 78 SER A C 1
ATOM 595 O O . SER A 1 78 ? 14.817 -12.216 -0.680 1.00 52.34 78 SER A O 1
ATOM 597 N N . ASP A 1 79 ? 16.599 -13.508 -1.204 1.00 53.94 79 ASP A N 1
ATOM 598 C CA . ASP A 1 79 ? 17.185 -12.727 -2.304 1.00 53.94 79 ASP A CA 1
ATOM 599 C C . ASP A 1 79 ? 16.194 -12.264 -3.394 1.00 53.94 79 ASP A C 1
ATOM 601 O O . ASP A 1 79 ? 16.482 -11.332 -4.141 1.00 53.94 79 ASP A O 1
ATOM 605 N N . GLU A 1 80 ? 14.995 -12.850 -3.476 1.00 53.66 80 GLU A N 1
ATOM 606 C CA . GLU A 1 80 ? 13.982 -12.499 -4.482 1.00 53.66 80 GLU A CA 1
ATOM 607 C C . GLU A 1 80 ? 13.168 -11.229 -4.155 1.00 53.66 80 GLU A C 1
ATOM 609 O O . GLU A 1 80 ? 12.685 -10.552 -5.065 1.00 53.66 80 GLU A O 1
ATOM 614 N N . GLN A 1 81 ? 13.003 -10.876 -2.876 1.00 60.09 81 GLN A N 1
ATOM 615 C CA . GLN A 1 81 ? 12.163 -9.741 -2.452 1.00 60.09 81 GLN A CA 1
ATOM 616 C C . GLN A 1 81 ? 12.917 -8.399 -2.516 1.00 60.09 81 GLN A C 1
ATOM 618 O O . GLN A 1 81 ? 12.358 -7.364 -2.896 1.00 60.09 81 GLN A O 1
ATOM 623 N N . GLY A 1 82 ? 14.242 -8.444 -2.371 1.00 62.62 82 GLY A N 1
ATOM 624 C CA . GLY A 1 82 ? 15.118 -7.275 -2.371 1.00 62.62 82 GLY A CA 1
ATOM 625 C C . GLY A 1 82 ? 14.966 -6.457 -1.089 1.00 62.62 82 GLY A C 1
ATOM 626 O O . GLY A 1 82 ? 13.872 -6.229 -0.591 1.00 62.62 82 GLY A O 1
ATOM 627 N N . HIS A 1 83 ? 16.080 -5.996 -0.532 1.00 77.88 83 HIS A N 1
ATOM 628 C CA . HIS A 1 83 ? 16.062 -5.328 0.767 1.00 77.88 83 HIS A CA 1
ATOM 629 C C . HIS A 1 83 ? 15.337 -3.982 0.711 1.00 77.88 83 HIS A C 1
ATOM 631 O O . HIS A 1 83 ? 15.732 -3.106 -0.052 1.00 77.88 83 HIS A O 1
ATOM 637 N N . TYR A 1 84 ? 14.323 -3.772 1.549 1.00 84.00 84 TYR A N 1
ATOM 638 C CA . TYR A 1 84 ? 13.748 -2.444 1.761 1.00 84.00 84 TYR A CA 1
ATOM 639 C C . TYR A 1 84 ? 14.582 -1.624 2.744 1.00 84.00 84 TYR A C 1
ATOM 641 O O . TYR A 1 84 ? 15.112 -2.131 3.735 1.00 84.00 84 TYR A O 1
ATOM 649 N N . ARG A 1 85 ? 14.674 -0.320 2.482 1.00 87.75 85 ARG A N 1
ATOM 650 C CA . ARG A 1 85 ? 15.278 0.648 3.401 1.00 87.75 85 ARG A CA 1
ATOM 651 C C . ARG A 1 85 ? 14.404 0.827 4.654 1.00 87.75 85 ARG A C 1
ATOM 653 O O . ARG A 1 85 ? 13.238 0.416 4.658 1.00 87.75 85 ARG A O 1
ATOM 660 N N . PRO A 1 86 ? 14.923 1.480 5.710 1.00 89.44 86 PRO A N 1
ATOM 661 C CA . PRO A 1 86 ? 14.113 1.827 6.868 1.00 89.44 86 PRO A CA 1
ATOM 662 C C . PRO A 1 86 ? 12.849 2.590 6.474 1.00 89.44 86 PRO A C 1
ATOM 664 O O . PRO A 1 86 ? 12.882 3.496 5.630 1.00 89.44 86 PRO A O 1
ATOM 667 N N . TRP A 1 87 ? 11.739 2.217 7.102 1.00 90.62 87 TRP A N 1
ATOM 668 C CA . TRP A 1 87 ? 10.452 2.852 6.877 1.00 90.62 87 TRP A CA 1
ATOM 669 C C . TRP A 1 87 ? 10.458 4.303 7.348 1.00 90.62 87 TRP A C 1
ATOM 671 O O . TRP A 1 87 ? 11.038 4.666 8.369 1.00 90.62 87 TRP A O 1
ATOM 681 N N . ARG A 1 88 ? 9.762 5.146 6.594 1.00 90.00 88 ARG A N 1
ATOM 682 C CA . ARG A 1 88 ? 9.541 6.558 6.890 1.00 90.00 88 ARG A CA 1
ATOM 683 C C . ARG A 1 88 ? 8.050 6.815 7.026 1.00 90.00 88 ARG A C 1
ATOM 685 O O . ARG A 1 88 ? 7.231 6.112 6.438 1.00 90.00 88 ARG A O 1
ATOM 692 N N . ARG A 1 89 ? 7.695 7.842 7.793 1.00 89.62 89 ARG A N 1
ATOM 693 C CA . ARG A 1 89 ? 6.309 8.252 8.033 1.00 89.62 89 ARG A CA 1
ATOM 694 C C . ARG A 1 89 ? 6.116 9.696 7.599 1.00 89.62 89 ARG A C 1
ATOM 696 O O . ARG A 1 89 ? 6.940 10.539 7.944 1.00 89.62 89 ARG A O 1
ATOM 703 N N . ILE A 1 90 ? 5.016 9.980 6.911 1.00 86.62 90 ILE A N 1
ATOM 704 C CA . ILE A 1 90 ? 4.558 11.348 6.643 1.00 86.62 90 ILE A CA 1
ATOM 705 C C . ILE A 1 90 ? 3.094 11.497 7.033 1.00 86.62 90 ILE A C 1
ATOM 707 O O . ILE A 1 90 ? 2.313 10.548 6.958 1.00 86.62 90 ILE A O 1
ATOM 711 N N . LEU A 1 91 ? 2.731 12.706 7.442 1.00 86.31 91 LEU A N 1
ATOM 712 C CA . LEU A 1 91 ? 1.341 13.102 7.606 1.00 86.31 91 LEU A CA 1
ATOM 713 C C . LEU A 1 91 ? 0.872 13.694 6.279 1.00 86.31 91 LEU A C 1
ATOM 715 O O . LEU A 1 91 ? 1.464 14.652 5.786 1.00 86.31 91 LEU A O 1
ATOM 719 N N . ALA A 1 92 ? -0.157 13.098 5.692 1.00 80.38 92 ALA A N 1
ATOM 720 C CA . ALA A 1 92 ? -0.818 13.607 4.504 1.00 80.38 92 ALA A CA 1
ATOM 721 C C . ALA A 1 92 ? -2.170 14.234 4.871 1.00 80.38 92 ALA A C 1
ATOM 723 O O . ALA A 1 92 ? -2.772 13.865 5.887 1.00 80.38 92 ALA A O 1
ATOM 724 N N . PRO A 1 93 ? -2.674 15.162 4.039 1.00 79.38 93 PRO A N 1
ATOM 725 C CA . PRO A 1 93 ? -4.013 15.704 4.206 1.00 79.38 93 PRO A CA 1
ATOM 726 C C . PRO A 1 93 ? -5.077 14.602 4.258 1.00 79.38 93 PRO A C 1
ATOM 728 O O . PRO A 1 93 ? -4.920 13.516 3.686 1.00 79.38 93 PRO A O 1
ATOM 731 N N . ALA A 1 94 ? -6.192 14.893 4.926 1.00 75.12 94 ALA A N 1
ATOM 732 C CA . ALA A 1 94 ? -7.368 14.035 4.859 1.00 75.12 94 ALA A CA 1
ATOM 733 C C . ALA A 1 94 ? -7.803 13.838 3.386 1.00 75.12 94 ALA A C 1
ATOM 735 O O . ALA A 1 94 ? -7.695 14.776 2.594 1.00 75.12 94 ALA A O 1
ATOM 736 N N . PRO A 1 95 ? -8.273 12.635 2.998 1.00 73.88 95 PRO A N 1
ATOM 737 C CA . PRO A 1 95 ? -8.592 11.481 3.848 1.00 73.88 95 PRO A CA 1
ATOM 738 C C . PRO A 1 95 ? -7.438 10.469 4.012 1.00 73.88 95 PRO A C 1
ATOM 740 O O . PRO A 1 95 ? -7.661 9.354 4.485 1.00 73.88 95 PRO A O 1
ATOM 743 N N . LEU A 1 96 ? -6.216 10.802 3.584 1.00 76.88 96 LEU A N 1
ATOM 744 C CA . LEU A 1 96 ? -5.092 9.858 3.582 1.00 76.88 96 LEU A CA 1
ATOM 745 C C . LEU A 1 96 ? -4.475 9.676 4.974 1.00 76.88 96 LEU A C 1
ATOM 747 O O . LEU A 1 96 ? -4.089 8.563 5.330 1.00 76.88 96 LEU A O 1
ATOM 751 N N . GLY A 1 97 ? -4.415 10.751 5.765 1.00 83.19 97 GLY A N 1
ATOM 752 C CA . GLY A 1 97 ? -3.868 10.719 7.119 1.00 83.19 97 GLY A CA 1
ATOM 753 C C . GLY A 1 97 ? -2.400 10.291 7.137 1.00 83.19 97 GLY A C 1
ATOM 754 O O . GLY A 1 97 ? -1.589 10.763 6.343 1.00 83.19 97 GLY A O 1
ATOM 755 N N . THR A 1 98 ? -2.033 9.402 8.057 1.00 87.31 98 THR A N 1
ATOM 756 C CA . THR A 1 98 ? -0.654 8.912 8.168 1.00 87.31 98 THR A CA 1
ATOM 757 C C . THR A 1 98 ? -0.316 7.936 7.044 1.00 87.31 98 THR A C 1
ATOM 759 O O . THR A 1 98 ? -0.961 6.899 6.892 1.00 87.31 98 THR A O 1
ATOM 762 N N . LEU A 1 99 ? 0.756 8.234 6.312 1.00 88.25 99 LEU A N 1
ATOM 763 C CA . LEU A 1 99 ? 1.348 7.352 5.313 1.00 88.25 99 LEU A CA 1
ATOM 764 C C . LEU A 1 99 ? 2.672 6.802 5.832 1.00 88.25 99 LEU A C 1
ATOM 766 O O . LEU A 1 99 ? 3.479 7.530 6.417 1.00 88.25 99 LEU A O 1
ATOM 770 N N . HIS A 1 100 ? 2.924 5.533 5.539 1.00 91.06 100 HIS A N 1
ATOM 771 C CA . HIS A 1 100 ? 4.226 4.911 5.742 1.00 91.06 100 HIS A CA 1
ATOM 772 C C . HIS A 1 100 ? 4.820 4.578 4.388 1.00 91.06 100 HIS A C 1
ATOM 774 O O . HIS A 1 100 ? 4.111 4.086 3.519 1.00 91.06 100 HIS A O 1
ATOM 780 N N . PHE A 1 101 ? 6.101 4.837 4.181 1.00 90.81 101 PHE A N 1
ATOM 781 C CA . PHE A 1 101 ? 6.743 4.491 2.926 1.00 90.81 101 PHE A CA 1
ATOM 782 C C . PHE A 1 101 ? 8.172 4.023 3.123 1.00 90.81 101 PHE A C 1
ATOM 784 O O . PHE A 1 101 ? 8.848 4.395 4.078 1.00 90.81 101 PHE A O 1
ATOM 791 N N . THR A 1 102 ? 8.637 3.222 2.182 1.00 90.25 102 THR A N 1
ATOM 792 C CA . THR A 1 102 ? 10.025 2.803 2.069 1.00 90.25 102 THR A CA 1
ATOM 793 C C . THR A 1 102 ? 10.416 2.738 0.595 1.00 90.25 102 THR A C 1
ATOM 795 O O . THR A 1 102 ? 9.565 2.758 -0.298 1.00 90.25 102 THR A O 1
ATOM 798 N N . THR A 1 103 ? 11.715 2.693 0.345 1.00 88.81 103 THR A N 1
ATOM 799 C CA . THR A 1 103 ? 12.290 2.467 -0.976 1.00 88.81 103 THR A CA 1
ATOM 800 C C . THR A 1 103 ? 13.000 1.125 -0.951 1.00 88.81 103 THR A C 1
ATOM 802 O O . THR A 1 103 ? 13.646 0.779 0.042 1.00 88.81 103 THR A O 1
ATOM 805 N N . ARG A 1 104 ? 12.899 0.368 -2.037 1.00 86.50 104 ARG A N 1
ATOM 806 C CA . ARG A 1 104 ? 13.725 -0.817 -2.250 1.00 86.50 104 ARG A CA 1
ATOM 807 C C . ARG A 1 104 ? 15.199 -0.402 -2.351 1.00 86.50 104 ARG A C 1
ATOM 809 O O . ARG A 1 104 ? 15.514 0.720 -2.736 1.00 86.50 104 ARG A O 1
ATOM 816 N N . GLY A 1 105 ? 16.115 -1.276 -1.956 1.00 83.31 105 GLY A N 1
ATOM 817 C CA . GLY A 1 105 ? 17.541 -0.970 -1.812 1.00 83.31 105 GLY A CA 1
ATOM 818 C C . GLY A 1 105 ? 18.206 -0.529 -3.115 1.00 83.31 105 GLY A C 1
ATOM 819 O O . GLY A 1 105 ? 19.118 0.293 -3.072 1.00 83.31 105 GLY A O 1
ATOM 820 N N . ASP A 1 106 ? 17.682 -1.007 -4.246 1.00 82.75 106 ASP A N 1
ATOM 821 C CA . ASP A 1 106 ? 18.081 -0.657 -5.614 1.00 82.75 106 ASP A CA 1
ATOM 822 C C . ASP A 1 106 ? 17.561 0.715 -6.096 1.00 82.75 106 ASP A C 1
ATOM 824 O O . ASP A 1 106 ? 17.859 1.116 -7.219 1.00 82.75 106 ASP A O 1
ATOM 828 N N . ASP A 1 107 ? 16.779 1.430 -5.278 1.00 82.19 107 ASP A N 1
ATOM 829 C CA . ASP A 1 107 ? 16.115 2.702 -5.598 1.00 82.19 107 ASP A CA 1
ATOM 830 C C . ASP A 1 107 ? 15.206 2.662 -6.847 1.00 82.19 107 ASP A C 1
ATOM 832 O O . ASP A 1 107 ? 14.811 3.708 -7.374 1.00 82.19 107 ASP A O 1
ATOM 836 N N . ARG A 1 108 ? 14.822 1.464 -7.312 1.00 85.25 108 ARG A N 1
ATOM 837 C CA . ARG A 1 108 ? 13.941 1.278 -8.480 1.00 85.25 108 ARG A CA 1
ATOM 838 C C . ARG A 1 108 ? 12.472 1.160 -8.115 1.00 85.25 108 ARG A C 1
ATOM 840 O O . ARG A 1 108 ? 11.614 1.294 -8.984 1.00 85.25 108 ARG A O 1
ATOM 847 N N . ALA A 1 109 ? 12.176 0.914 -6.843 1.00 87.62 109 ALA A N 1
ATOM 848 C CA . ALA A 1 109 ? 10.814 0.748 -6.378 1.00 87.62 109 ALA A CA 1
ATOM 849 C C . ALA A 1 109 ? 10.553 1.419 -5.033 1.00 87.62 109 ALA A C 1
ATOM 851 O O . ALA A 1 109 ? 11.419 1.488 -4.161 1.00 87.62 109 ALA A O 1
ATOM 852 N N . TRP A 1 110 ? 9.314 1.859 -4.851 1.00 88.62 110 TRP A N 1
ATOM 853 C CA . TRP A 1 110 ? 8.801 2.419 -3.610 1.00 88.62 110 TRP A CA 1
ATOM 854 C C . TRP A 1 110 ? 7.595 1.626 -3.154 1.00 88.62 110 TRP A C 1
ATOM 856 O O . TRP A 1 110 ? 6.758 1.218 -3.956 1.00 88.62 110 TRP A O 1
ATOM 866 N N . LEU A 1 111 ? 7.478 1.475 -1.845 1.00 90.19 111 LEU A N 1
ATOM 867 C CA . LEU A 1 111 ? 6.310 0.903 -1.211 1.00 90.19 111 LEU A 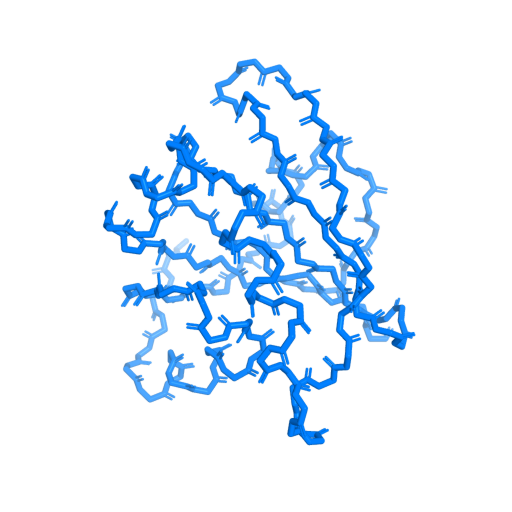CA 1
ATOM 868 C C . LEU A 1 111 ? 5.696 1.950 -0.295 1.00 90.19 111 LEU A C 1
ATOM 870 O O . LEU A 1 111 ? 6.379 2.499 0.563 1.00 90.19 111 LEU A O 1
ATOM 874 N N . VAL A 1 112 ? 4.409 2.221 -0.479 1.00 90.31 112 VAL A N 1
ATOM 875 C CA . VAL A 1 112 ? 3.629 3.165 0.321 1.00 90.31 112 VAL A CA 1
ATOM 876 C C . VAL A 1 112 ? 2.465 2.413 0.944 1.00 90.31 112 VAL A C 1
ATOM 878 O O . VAL A 1 112 ? 1.752 1.694 0.259 1.00 90.31 112 VAL A O 1
ATOM 881 N N . VAL A 1 113 ? 2.238 2.584 2.234 1.00 90.81 113 VAL A N 1
ATOM 882 C CA . VAL A 1 113 ? 1.148 1.974 2.988 1.00 90.81 113 VAL A CA 1
ATOM 883 C C . VAL A 1 113 ? 0.257 3.090 3.512 1.00 90.81 113 VAL A C 1
ATOM 885 O O . VAL A 1 113 ? 0.735 4.025 4.159 1.00 90.81 113 VAL A O 1
ATOM 888 N N . VAL A 1 114 ? -1.041 2.976 3.229 1.00 89.44 114 VAL A N 1
ATOM 889 C CA . VAL A 1 114 ? -2.089 3.925 3.624 1.00 89.44 114 VAL A CA 1
ATOM 890 C C . VAL A 1 114 ? -3.112 3.175 4.482 1.00 89.44 114 VAL A C 1
ATOM 892 O O . VAL A 1 114 ? -4.109 2.667 3.956 1.00 89.44 114 VAL A O 1
ATOM 895 N N . PRO A 1 115 ? -2.882 3.054 5.804 1.00 87.00 115 PRO A N 1
ATOM 896 C CA . PRO A 1 115 ? -3.736 2.250 6.675 1.00 87.00 115 PRO A CA 1
ATOM 897 C C . PRO A 1 115 ? -5.190 2.729 6.684 1.00 87.00 115 PRO A C 1
ATOM 899 O O . PRO A 1 115 ? -6.096 1.902 6.623 1.00 87.00 115 PRO A O 1
ATOM 902 N N . ALA A 1 116 ? -5.406 4.050 6.677 1.00 84.94 116 ALA A N 1
ATOM 903 C CA . ALA A 1 116 ? -6.735 4.668 6.677 1.00 84.94 116 ALA A CA 1
ATOM 904 C C . ALA A 1 116 ? -7.590 4.273 5.461 1.00 84.94 116 ALA A C 1
ATOM 906 O O . ALA A 1 116 ? -8.812 4.254 5.544 1.00 84.94 116 ALA A O 1
ATOM 907 N N . GLN A 1 117 ? -6.944 3.929 4.345 1.00 86.12 117 GLN A N 1
ATOM 908 C CA . GLN A 1 117 ? -7.598 3.501 3.108 1.00 86.12 117 GLN A CA 1
ATOM 909 C C . GLN A 1 117 ? -7.518 1.981 2.902 1.00 86.12 117 GLN A C 1
ATOM 911 O O . GLN A 1 117 ? -7.978 1.472 1.887 1.00 86.12 117 GLN A O 1
ATOM 916 N N . ALA A 1 118 ? -6.922 1.246 3.846 1.00 90.44 118 ALA A N 1
ATOM 917 C CA . ALA A 1 118 ? -6.657 -0.186 3.742 1.00 90.44 118 ALA A CA 1
ATOM 918 C C . ALA A 1 118 ? -5.901 -0.591 2.462 1.00 90.44 118 ALA A C 1
ATOM 920 O O . ALA A 1 118 ? -6.152 -1.659 1.900 1.00 90.44 118 ALA A O 1
ATOM 921 N N . VAL A 1 119 ? -4.953 0.237 2.006 1.00 90.25 119 VAL A N 1
ATOM 922 C CA . VAL A 1 119 ? -4.177 -0.044 0.788 1.00 90.25 119 VAL A CA 1
ATOM 923 C C . VAL A 1 119 ? -2.670 0.031 0.992 1.00 90.25 119 VAL A C 1
ATOM 925 O O . VAL A 1 119 ? -2.167 0.770 1.838 1.00 90.25 119 VAL A O 1
ATOM 928 N N . ALA A 1 120 ? -1.949 -0.716 0.160 1.00 91.19 120 ALA A N 1
ATOM 929 C CA . ALA A 1 120 ? -0.530 -0.522 -0.097 1.00 91.19 120 ALA A CA 1
ATOM 930 C C . ALA A 1 120 ? -0.293 -0.317 -1.599 1.00 91.19 120 ALA A C 1
ATOM 932 O O . ALA A 1 120 ? -0.941 -0.948 -2.429 1.00 91.19 120 ALA A O 1
ATOM 933 N N . LEU A 1 121 ? 0.629 0.567 -1.951 1.00 89.81 121 LEU A N 1
ATOM 934 C CA . LEU A 1 121 ? 1.010 0.908 -3.313 1.00 89.81 121 LEU A CA 1
ATOM 935 C C . LEU A 1 121 ? 2.467 0.520 -3.516 1.00 89.81 121 LEU A C 1
ATOM 937 O O . LEU A 1 121 ? 3.343 1.047 -2.836 1.00 89.81 121 LEU A O 1
ATOM 941 N N . TYR A 1 122 ? 2.715 -0.377 -4.461 1.00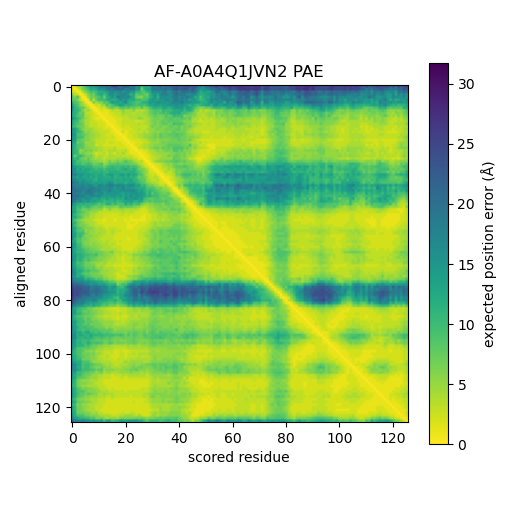 89.38 122 TYR A N 1
ATOM 942 C CA . TYR A 1 122 ? 4.052 -0.659 -4.960 1.00 89.38 122 TYR A CA 1
ATOM 943 C C . TYR A 1 122 ? 4.246 0.093 -6.270 1.00 89.38 122 TYR A C 1
ATOM 945 O O . TYR A 1 122 ? 3.487 -0.108 -7.217 1.00 89.38 122 TYR A O 1
ATOM 953 N N . LEU A 1 123 ? 5.238 0.968 -6.309 1.00 88.00 123 LEU A N 1
ATOM 954 C CA . LEU A 1 123 ? 5.575 1.824 -7.437 1.00 88.00 123 LEU A CA 1
ATOM 955 C C . LEU A 1 123 ? 6.926 1.375 -7.965 1.00 88.00 123 LEU A C 1
ATOM 957 O O . LEU A 1 123 ? 7.835 1.196 -7.160 1.00 88.00 123 LEU A O 1
ATOM 961 N N . TRP A 1 124 ? 7.091 1.253 -9.276 1.00 86.62 124 TRP A N 1
ATOM 962 C CA . TRP A 1 124 ? 8.406 1.001 -9.860 1.00 86.62 124 TRP A CA 1
ATOM 963 C C . TRP A 1 124 ? 8.737 2.010 -10.945 1.00 86.62 124 TRP A C 1
ATOM 965 O O . TRP A 1 124 ? 7.873 2.719 -11.475 1.00 86.62 124 TRP A O 1
ATOM 975 N N . ARG A 1 125 ? 10.028 2.071 -11.2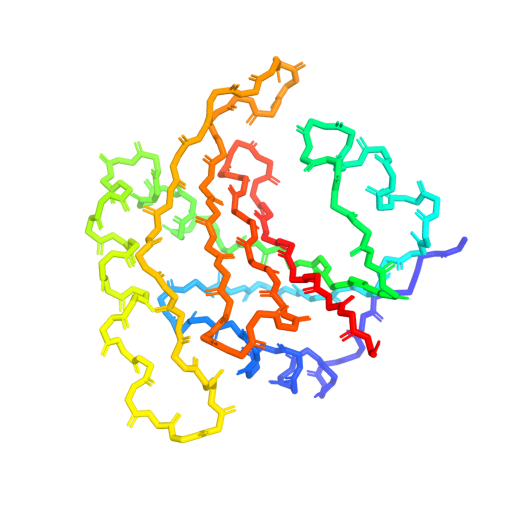40 1.00 81.19 125 ARG A N 1
ATOM 976 C CA . ARG A 1 125 ? 10.603 2.786 -12.361 1.00 81.19 125 ARG A CA 1
ATOM 977 C C . ARG A 1 125 ? 11.518 1.816 -13.099 1.00 81.19 125 ARG A C 1
ATOM 979 O O . ARG A 1 125 ? 12.417 1.248 -12.476 1.00 81.19 125 ARG A O 1
ATOM 986 N N . ASP A 1 126 ? 11.252 1.635 -14.386 1.00 68.00 126 ASP A N 1
ATOM 987 C CA . ASP A 1 126 ? 12.135 0.904 -15.301 1.00 68.00 126 ASP A CA 1
ATOM 988 C C . ASP A 1 126 ? 13.388 1.722 -15.641 1.00 68.00 126 ASP A C 1
ATOM 990 O O . ASP A 1 126 ? 13.275 2.971 -15.734 1.00 68.00 126 ASP A O 1
#